Protein AF-A0A835SEL3-F1 (afdb_monomer)

Foldseek 3Di:
DDKDAACDDPRHRFIEAFFEADPDPDDDPPVVVVVCLVVVQVVLVVLLVVCVVVVGQEYEYEAVRLLSRQLSCQAPVHEYEYEQYLAQADPDPVRRSSPHHNLPPRNYAYEHEPLACSNCVSPVDDVDFDRYP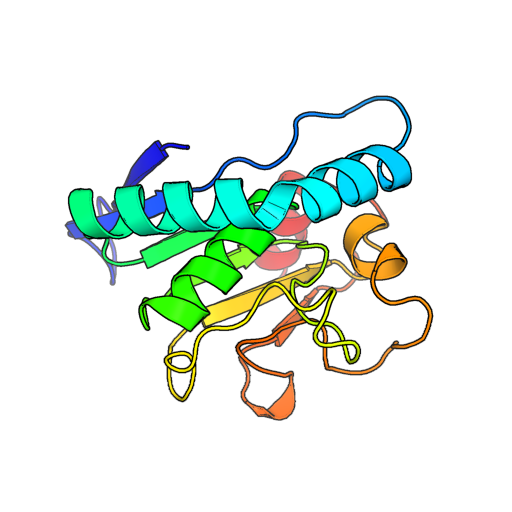NDTVVVVRYDYFYPLPNYRDVVSSVVRVVVD

Radius of gyration: 14.84 Å; Cα contacts (8 Å, |Δi|>4): 339; chains: 1; bounding box: 41×31×35 Å

Solvent-accessible surface area (backbone atoms only — not comparable to full-atom values): 8848 Å² total; per-residue (Å²): 105,51,79,45,68,37,85,62,72,100,57,45,74,40,30,36,37,34,36,59,43,79,94,70,96,70,84,53,70,65,60,53,50,52,54,47,60,76,51,32,70,66,52,49,51,52,52,41,52,50,44,70,71,68,60,50,62,26,34,20,19,39,31,60,4,7,30,48,29,51,30,40,19,17,60,68,39,48,26,35,40,27,32,42,27,43,38,39,54,47,96,49,73,95,68,27,66,49,75,42,88,36,24,80,93,41,65,42,38,37,40,36,44,46,62,16,57,51,41,43,64,66,37,86,84,50,104,52,66,71,64,48,73,68,36,25,46,91,76,66,22,36,44,81,32,67,91,29,84,47,51,82,50,71,70,41,49,53,56,39,64,68,75,111

Mean predicted aligned error: 7.03 Å

Nearest PDB structures (foldseek):
  5syn-assembly3_C  TM=4.372E-01  e=8.720E-03  Homo sapiens
  3iaa-assembly1_A  TM=6.188E-01  e=3.931E-01  Micromonospora echinospora
  5du2-assembly2_B  TM=5.793E-01  e=6.177E-01  Actinomadura verrucosospora
  5du2-assembly1_A  TM=5.283E-01  e=9.705E-01  Actinomadura verrucosospora
  3r12-assembly1_B  TM=4.112E-01  e=1.851E+00  Thermotoga maritima

Structure (mmCIF, N/CA/C/O backbone):
data_AF-A0A835SEL3-F1
#
_entry.id   AF-A0A835SEL3-F1
#
loop_
_atom_site.group_PDB
_atom_site.id
_atom_site.type_symbol
_atom_site.label_atom_id
_atom_site.label_alt_id
_atom_site.label_comp_id
_atom_site.label_asym_id
_atom_site.label_entity_id
_atom_site.label_seq_id
_atom_site.pdbx_PDB_ins_code
_atom_site.Cartn_x
_atom_site.Cartn_y
_atom_site.Cartn_z
_atom_site.occupancy
_atom_site.B_iso_or_equiv
_atom_site.auth_seq_id
_atom_site.auth_comp_id
_atom_site.auth_asym_id
_atom_site.auth_atom_id
_atom_site.pdbx_PDB_model_num
ATOM 1 N N . MET A 1 1 ? -4.307 11.758 -0.630 1.00 83.75 1 MET A N 1
ATOM 2 C CA . MET A 1 1 ? -4.510 10.780 0.476 1.00 83.75 1 MET A CA 1
ATOM 3 C C . MET A 1 1 ? -5.817 11.066 1.199 1.00 83.75 1 MET A C 1
ATOM 5 O O . MET A 1 1 ? -6.254 12.212 1.186 1.00 83.75 1 MET A O 1
ATOM 9 N N . ALA A 1 2 ? -6.424 10.061 1.827 1.00 92.31 2 ALA A N 1
ATOM 10 C CA . ALA A 1 2 ? -7.670 10.219 2.578 1.00 92.31 2 ALA A CA 1
ATOM 11 C C . ALA A 1 2 ? -7.766 9.210 3.730 1.00 92.31 2 ALA A C 1
ATOM 13 O O . ALA A 1 2 ? -7.181 8.131 3.661 1.00 92.31 2 ALA A O 1
ATOM 14 N N . VAL A 1 3 ? -8.527 9.554 4.772 1.00 95.31 3 VAL A N 1
ATOM 15 C CA . VAL A 1 3 ? -8.836 8.651 5.889 1.00 95.31 3 VAL A CA 1
ATOM 16 C C . VAL A 1 3 ? -10.304 8.263 5.813 1.00 95.31 3 VAL A C 1
ATOM 18 O O . VAL A 1 3 ? -11.185 9.120 5.825 1.00 95.31 3 VAL A O 1
ATOM 21 N N . TYR A 1 4 ? -10.565 6.964 5.759 1.00 95.50 4 TYR A N 1
ATOM 22 C CA . TYR A 1 4 ? -11.905 6.397 5.703 1.00 95.50 4 TYR A CA 1
ATOM 23 C C . TYR A 1 4 ? -12.242 5.691 7.011 1.00 95.50 4 TYR A C 1
ATOM 25 O O . TYR A 1 4 ? -11.361 5.170 7.691 1.00 95.50 4 TYR A O 1
ATOM 33 N N . LYS A 1 5 ? -13.532 5.641 7.354 1.00 97.06 5 LYS A N 1
ATOM 34 C CA . LYS A 1 5 ? -14.045 4.871 8.492 1.00 97.06 5 LYS A CA 1
ATOM 35 C C . LYS A 1 5 ? -14.972 3.774 7.993 1.00 97.06 5 LYS A C 1
ATOM 37 O O . LYS A 1 5 ? -15.933 4.053 7.273 1.00 97.06 5 LYS A O 1
ATOM 42 N N . VAL A 1 6 ? -14.713 2.542 8.412 1.00 94.44 6 VAL A N 1
ATOM 43 C CA . VAL A 1 6 ? -15.567 1.397 8.095 1.00 94.44 6 VAL A CA 1
ATOM 44 C C . VAL A 1 6 ? -16.866 1.518 8.890 1.00 94.44 6 VAL A C 1
ATOM 46 O O . VAL A 1 6 ? -16.857 1.545 10.122 1.00 94.44 6 VAL A O 1
ATOM 49 N N . LYS A 1 7 ? -17.997 1.620 8.187 1.00 95.94 7 LYS A N 1
ATOM 50 C CA . LYS A 1 7 ? -19.306 1.868 8.813 1.00 95.94 7 LYS A CA 1
ATOM 51 C C . LYS A 1 7 ? -19.983 0.608 9.360 1.00 95.94 7 LYS A C 1
ATOM 53 O O . LYS A 1 7 ? -20.758 0.721 10.301 1.00 95.94 7 LYS A O 1
ATOM 58 N N . ALA A 1 8 ? -19.721 -0.561 8.778 1.00 92.62 8 ALA A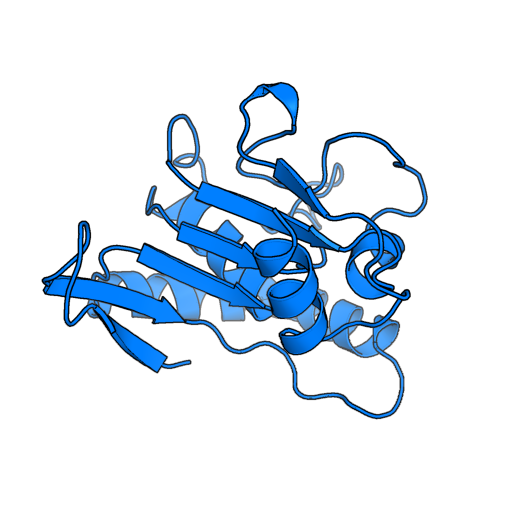 N 1
ATOM 59 C CA . ALA A 1 8 ? -20.428 -1.801 9.099 1.00 92.62 8 ALA A CA 1
ATOM 60 C C . ALA A 1 8 ? -19.583 -3.049 8.782 1.00 92.62 8 ALA A C 1
ATOM 62 O O . ALA A 1 8 ? -18.547 -2.955 8.123 1.00 92.62 8 ALA A O 1
ATOM 63 N N . GLY A 1 9 ? -20.050 -4.217 9.234 1.00 93.62 9 GLY A N 1
ATOM 64 C CA . GLY A 1 9 ? -19.400 -5.514 9.019 1.00 93.62 9 GLY A CA 1
ATOM 65 C C . GLY A 1 9 ? -18.323 -5.842 10.057 1.00 93.62 9 GLY A C 1
ATOM 66 O O . GLY A 1 9 ? -18.198 -5.172 11.080 1.00 93.62 9 GLY A O 1
ATOM 67 N N . ARG A 1 10 ? -17.525 -6.882 9.784 1.00 93.19 10 ARG A N 1
ATOM 68 C CA . ARG A 1 10 ? -16.525 -7.430 10.725 1.00 93.19 10 ARG A CA 1
ATOM 69 C C . ARG A 1 10 ? -15.446 -6.429 11.173 1.00 93.19 10 ARG A C 1
ATOM 71 O O . ARG A 1 10 ? -14.835 -6.628 12.213 1.00 93.19 10 ARG A O 1
ATOM 78 N N . HIS A 1 11 ? -15.217 -5.370 10.393 1.00 91.25 11 HIS A N 1
ATOM 79 C CA . HIS A 1 11 ? -14.236 -4.314 10.675 1.00 91.25 11 HIS A CA 1
ATOM 80 C C . HIS A 1 11 ? -14.892 -2.972 11.050 1.00 91.25 11 HIS A C 1
ATOM 82 O O . HIS A 1 11 ? -14.247 -1.931 10.945 1.00 91.25 11 HIS A O 1
ATOM 88 N N . ALA A 1 12 ? -16.174 -2.951 11.438 1.00 95.56 12 ALA A N 1
ATOM 89 C CA . ALA A 1 12 ? -16.865 -1.712 11.797 1.00 95.56 12 ALA A CA 1
ATOM 90 C C . ALA A 1 12 ? -16.091 -0.908 12.859 1.00 95.56 12 ALA A C 1
ATOM 92 O O . ALA A 1 12 ? -15.620 -1.452 13.854 1.00 95.56 12 ALA A O 1
ATOM 93 N N . GLY A 1 13 ? -15.960 0.401 12.636 1.00 95.19 13 GLY A N 1
ATOM 94 C CA . GLY A 1 13 ? -15.202 1.302 13.507 1.00 95.19 13 GLY A CA 1
ATOM 95 C C . GLY A 1 13 ? -13.720 1.442 13.154 1.00 95.19 13 GLY A C 1
ATOM 96 O O . GLY A 1 13 ? -13.131 2.449 13.544 1.00 95.19 13 GLY A O 1
ATOM 97 N N . ALA A 1 14 ? -13.146 0.518 12.373 1.00 96.50 14 ALA A N 1
ATOM 98 C CA . ALA A 1 14 ? -11.772 0.627 11.893 1.00 96.50 14 ALA A CA 1
ATOM 99 C C . ALA A 1 14 ? -11.584 1.843 10.974 1.00 96.50 14 ALA A C 1
ATOM 101 O O . ALA A 1 14 ? -12.501 2.254 10.250 1.00 96.50 14 ALA A O 1
ATOM 102 N N . THR A 1 15 ? -10.376 2.399 10.984 1.00 97.81 15 THR A N 1
ATOM 103 C CA . THR A 1 15 ? -9.967 3.503 10.112 1.00 97.81 15 THR A CA 1
ATOM 104 C C . THR A 1 15 ? -8.940 3.035 9.089 1.00 97.81 15 THR A C 1
ATOM 106 O O . THR A 1 15 ? -8.072 2.218 9.392 1.00 97.81 15 THR A O 1
ATOM 109 N N . ILE A 1 16 ? -9.043 3.548 7.865 1.00 97.44 16 ILE A N 1
ATOM 110 C CA . ILE A 1 16 ? -8.175 3.185 6.744 1.00 97.44 16 ILE A CA 1
ATOM 111 C C . ILE A 1 16 ? -7.530 4.456 6.210 1.00 97.44 16 ILE A C 1
ATOM 113 O O . ILE A 1 16 ? -8.238 5.362 5.771 1.00 97.44 16 ILE A O 1
ATOM 117 N N . LEU A 1 17 ? -6.203 4.522 6.224 1.00 97.50 17 LEU A N 1
ATOM 118 C CA . LEU A 1 17 ? -5.445 5.575 5.556 1.00 97.50 17 LEU A CA 1
ATOM 119 C C . LEU A 1 17 ? -5.107 5.126 4.133 1.00 97.50 17 LEU A C 1
ATOM 121 O O . LEU A 1 17 ? -4.326 4.198 3.940 1.00 97.50 17 LEU A O 1
ATOM 125 N N . ALA A 1 18 ? -5.698 5.787 3.142 1.00 96.19 18 ALA A N 1
ATOM 126 C CA . ALA A 1 18 ? -5.463 5.506 1.734 1.00 96.19 18 ALA A CA 1
ATOM 127 C C . ALA A 1 18 ? -4.481 6.512 1.125 1.00 96.19 18 ALA A C 1
ATOM 129 O O . ALA A 1 18 ? -4.733 7.727 1.103 1.00 96.19 18 ALA A O 1
ATOM 130 N N . PHE A 1 19 ? -3.386 5.996 0.582 1.00 93.31 19 PHE A N 1
ATOM 131 C CA . PHE A 1 19 ? -2.415 6.754 -0.189 1.00 93.31 19 PHE A CA 1
ATOM 132 C C . PHE A 1 19 ? -2.826 6.788 -1.660 1.00 93.31 19 PHE A C 1
ATOM 134 O O . PHE A 1 19 ? -3.218 5.782 -2.251 1.00 93.31 19 PHE A O 1
ATOM 141 N N . GLU A 1 20 ? -2.760 7.979 -2.242 1.00 86.38 20 GLU A N 1
ATOM 142 C CA . GLU A 1 20 ? -3.111 8.189 -3.642 1.00 86.38 20 GLU A CA 1
ATOM 143 C C . GLU A 1 20 ? -1.930 7.787 -4.527 1.00 86.38 20 GLU A C 1
ATOM 145 O O . GLU A 1 20 ? -0.779 8.089 -4.204 1.00 86.38 20 GLU A O 1
ATOM 150 N N . GLY A 1 21 ? -2.219 7.088 -5.624 1.00 74.75 21 GLY A N 1
ATOM 151 C CA . GLY A 1 21 ? -1.241 6.845 -6.678 1.00 74.75 21 GLY A CA 1
ATOM 152 C C . GLY A 1 21 ? -1.015 8.092 -7.531 1.00 74.75 21 GLY A C 1
ATOM 153 O O . GLY A 1 21 ? -1.550 9.166 -7.266 1.00 74.75 21 GLY A O 1
ATOM 154 N N . THR A 1 22 ? -0.226 7.958 -8.589 1.00 70.56 22 THR A N 1
ATOM 155 C CA . THR A 1 22 ? -0.035 9.063 -9.528 1.00 70.56 22 THR A CA 1
ATOM 156 C C . THR A 1 22 ? -1.129 9.034 -10.595 1.00 70.56 22 THR A C 1
ATOM 158 O O . THR A 1 22 ? -1.307 8.028 -11.278 1.00 70.56 22 THR A O 1
ATOM 161 N N . ASN A 1 23 ? -1.877 10.130 -10.750 1.00 55.56 23 ASN A N 1
ATOM 162 C CA . ASN A 1 23 ? -2.875 10.264 -11.813 1.00 55.56 23 ASN A CA 1
ATOM 163 C C . ASN A 1 23 ? -2.152 10.444 -13.153 1.00 55.56 23 ASN A C 1
ATOM 165 O O . ASN A 1 23 ? -1.690 11.540 -13.466 1.00 55.56 23 ASN A O 1
ATOM 169 N N . SER A 1 24 ? -2.000 9.389 -13.950 1.00 51.19 24 SER A N 1
ATOM 170 C CA . SER A 1 24 ? -1.408 9.511 -15.289 1.00 51.19 24 SER A CA 1
ATOM 171 C C . SER A 1 24 ? -2.088 8.573 -16.274 1.00 51.19 24 SER A C 1
ATOM 173 O O . SER A 1 24 ? -1.677 7.437 -16.470 1.00 51.19 24 SER A O 1
ATOM 175 N N . TYR A 1 25 ? -3.145 9.086 -16.905 1.00 45.03 25 TYR A N 1
ATOM 176 C CA . TYR A 1 25 ? -3.852 8.421 -18.002 1.00 45.03 25 TYR A CA 1
ATOM 177 C C . TYR A 1 25 ? -3.164 8.584 -19.366 1.00 45.03 25 TYR A C 1
ATOM 179 O O . TYR A 1 25 ? -3.625 8.018 -20.351 1.00 45.03 25 TYR A O 1
ATOM 187 N N . THR A 1 26 ? -2.058 9.325 -19.461 1.00 44.38 26 THR A N 1
ATOM 188 C CA . THR A 1 26 ? -1.409 9.611 -20.746 1.00 44.38 26 THR A CA 1
ATOM 189 C C . THR A 1 26 ? 0.091 9.858 -20.567 1.00 44.38 26 THR A C 1
ATOM 191 O O . THR A 1 26 ? 0.476 10.843 -19.946 1.00 44.38 26 THR A O 1
ATOM 194 N N . HIS A 1 27 ? 0.892 8.979 -21.183 1.00 42.16 27 HIS A N 1
ATOM 195 C CA . HIS A 1 27 ? 2.356 8.988 -21.358 1.00 42.16 27 HIS A CA 1
ATOM 196 C C . HIS A 1 27 ? 3.242 8.631 -20.146 1.00 42.16 27 HIS A C 1
ATOM 198 O O . HIS A 1 27 ? 3.195 9.258 -19.096 1.00 42.16 27 HIS A O 1
ATOM 204 N N . GLY A 1 28 ? 4.118 7.637 -20.358 1.00 55.41 28 GLY A N 1
ATOM 205 C CA . GLY A 1 28 ? 5.356 7.453 -19.595 1.00 55.41 28 GLY A CA 1
ATOM 206 C C . GLY A 1 28 ? 5.218 6.894 -18.179 1.00 55.41 28 GLY A C 1
ATOM 207 O O . GLY A 1 28 ? 5.883 7.396 -17.283 1.00 55.41 28 GLY A O 1
ATOM 208 N N . ILE A 1 29 ? 4.413 5.843 -17.963 1.00 61.56 29 ILE A N 1
ATOM 209 C CA . ILE A 1 29 ? 4.349 5.122 -16.671 1.00 61.56 29 ILE A CA 1
ATOM 210 C C . ILE A 1 29 ? 5.761 4.794 -16.137 1.00 61.56 29 ILE A C 1
ATOM 212 O O . ILE A 1 29 ? 6.018 4.966 -14.950 1.00 61.56 29 ILE A O 1
ATOM 216 N N . GLN A 1 30 ? 6.682 4.407 -17.028 1.00 62.00 30 GLN A N 1
ATOM 217 C CA . GLN A 1 30 ? 8.103 4.177 -16.733 1.00 62.00 30 GLN A CA 1
ATOM 218 C C . GLN A 1 30 ? 8.804 5.411 -16.156 1.00 62.00 30 GLN A C 1
ATOM 220 O O . GLN A 1 30 ? 9.370 5.338 -15.067 1.00 62.00 30 GLN A O 1
ATOM 225 N N . ASP A 1 31 ? 8.736 6.546 -16.854 1.00 59.28 31 ASP A N 1
ATOM 226 C CA . ASP A 1 31 ? 9.387 7.790 -16.432 1.00 59.28 31 ASP A CA 1
ATOM 227 C C . ASP A 1 31 ? 8.797 8.314 -15.126 1.00 59.28 31 ASP A C 1
ATOM 229 O O . ASP A 1 31 ? 9.519 8.758 -14.235 1.00 59.28 31 ASP A O 1
ATOM 233 N N . LEU A 1 32 ? 7.479 8.214 -14.975 1.00 61.44 32 LEU A N 1
ATOM 234 C CA . LEU A 1 32 ? 6.776 8.660 -13.783 1.00 61.44 32 LEU A CA 1
ATOM 235 C C . LEU A 1 32 ? 7.167 7.845 -12.555 1.00 61.44 32 LEU A C 1
ATOM 237 O O . LEU A 1 32 ? 7.434 8.407 -11.494 1.00 61.44 32 LEU A O 1
ATOM 241 N N . ILE A 1 33 ? 7.222 6.526 -12.711 1.00 65.00 33 ILE A N 1
ATOM 242 C CA . ILE A 1 33 ? 7.633 5.608 -11.659 1.00 65.00 33 ILE A CA 1
ATOM 243 C C . ILE A 1 33 ? 9.118 5.802 -11.343 1.00 65.00 33 ILE A C 1
ATOM 245 O O . ILE A 1 33 ? 9.467 5.907 -10.172 1.00 65.00 33 ILE A O 1
ATOM 249 N N . GLY A 1 34 ? 9.980 5.963 -12.350 1.00 65.19 34 GLY A N 1
ATOM 250 C CA . GLY A 1 34 ? 11.396 6.279 -12.152 1.00 65.19 34 GLY A CA 1
ATOM 251 C C . GLY A 1 34 ? 11.613 7.582 -11.374 1.00 65.19 34 GLY A C 1
ATOM 252 O O . GLY A 1 34 ? 12.365 7.609 -10.398 1.00 65.19 34 GLY A O 1
ATOM 253 N N . VAL A 1 35 ? 10.900 8.653 -11.736 1.00 61.94 35 VAL A N 1
ATOM 254 C CA . VAL A 1 35 ? 10.938 9.941 -11.021 1.00 61.94 35 VAL A CA 1
ATOM 255 C C . VAL A 1 35 ? 10.365 9.813 -9.607 1.00 61.94 35 VAL A C 1
ATOM 257 O O . VAL A 1 35 ? 10.922 10.379 -8.661 1.00 61.94 35 VAL A O 1
ATOM 260 N N . ALA A 1 36 ? 9.273 9.066 -9.436 1.00 66.06 36 ALA A N 1
ATOM 261 C CA . ALA A 1 36 ? 8.669 8.833 -8.131 1.00 66.06 36 ALA A CA 1
ATOM 262 C C . ALA A 1 36 ? 9.610 8.050 -7.205 1.00 66.06 36 ALA A C 1
ATOM 264 O O . ALA A 1 36 ? 9.793 8.454 -6.057 1.00 66.06 36 ALA A O 1
ATOM 265 N N . PHE A 1 37 ? 10.266 7.000 -7.709 1.00 70.00 37 PHE A N 1
ATOM 266 C CA . PHE A 1 37 ? 11.257 6.224 -6.964 1.00 70.00 37 PHE A CA 1
ATOM 267 C C . PHE A 1 37 ? 12.491 7.061 -6.602 1.00 70.00 37 PHE A C 1
ATOM 269 O O . PHE A 1 37 ? 12.945 7.018 -5.460 1.00 70.00 37 PHE A O 1
ATOM 276 N N . ALA A 1 38 ? 12.975 7.918 -7.509 1.00 68.00 38 ALA A N 1
ATOM 277 C CA . ALA A 1 38 ? 14.080 8.836 -7.218 1.00 68.00 38 ALA A CA 1
ATOM 278 C C . ALA A 1 38 ? 13.761 9.831 -6.083 1.00 68.00 38 ALA A C 1
ATOM 280 O O . ALA A 1 38 ? 14.659 10.287 -5.374 1.00 68.00 38 ALA A O 1
ATOM 281 N N . ARG A 1 39 ? 12.481 10.171 -5.882 1.00 70.00 39 ARG A N 1
ATOM 282 C CA . ARG A 1 39 ? 12.012 11.082 -4.820 1.00 70.00 39 ARG A CA 1
ATOM 283 C C . ARG A 1 39 ? 11.313 10.354 -3.671 1.00 70.00 39 ARG A C 1
ATOM 285 O O . ARG A 1 39 ? 10.685 11.002 -2.831 1.00 70.00 39 ARG A O 1
ATOM 292 N N . PHE A 1 40 ? 11.424 9.029 -3.606 1.00 76.06 40 PHE A N 1
ATOM 293 C CA . PHE A 1 40 ? 10.588 8.231 -2.717 1.00 76.06 40 PHE A CA 1
ATOM 294 C C . PHE A 1 40 ? 10.959 8.384 -1.244 1.00 76.06 40 PHE A C 1
ATOM 296 O O . PHE A 1 40 ? 10.073 8.402 -0.399 1.00 76.06 40 PHE A O 1
ATOM 303 N N . GLY A 1 41 ? 12.243 8.568 -0.917 1.00 77.62 41 GLY A N 1
ATOM 304 C CA . GLY A 1 41 ? 12.696 8.728 0.471 1.00 77.62 41 GLY A CA 1
ATOM 305 C C . GLY A 1 41 ? 11.929 9.821 1.239 1.00 77.62 41 GLY A C 1
ATOM 306 O O . GLY A 1 41 ? 11.332 9.527 2.278 1.00 77.62 41 GLY A O 1
ATOM 307 N N . PRO A 1 42 ? 11.877 11.071 0.737 1.00 83.00 42 PRO A N 1
ATOM 308 C CA . PRO A 1 42 ? 11.044 12.126 1.316 1.00 83.00 42 PRO A CA 1
ATOM 309 C C . PRO A 1 42 ? 9.544 11.793 1.372 1.00 83.00 42 PRO A C 1
ATOM 311 O O . PRO A 1 42 ? 8.907 12.072 2.385 1.00 83.00 42 PRO A O 1
ATOM 314 N N . ILE A 1 43 ? 8.983 11.173 0.327 1.00 84.62 43 ILE A N 1
ATOM 315 C CA . ILE A 1 43 ? 7.558 10.791 0.275 1.00 84.62 43 ILE A CA 1
ATOM 316 C C . ILE A 1 43 ? 7.232 9.768 1.370 1.00 84.62 43 ILE A C 1
ATOM 318 O O . ILE A 1 43 ? 6.263 9.940 2.107 1.00 84.62 43 ILE A O 1
ATOM 322 N N . ALA A 1 44 ? 8.069 8.742 1.522 1.00 83.25 44 ALA A N 1
ATOM 323 C CA . ALA A 1 44 ? 7.924 7.712 2.541 1.00 83.25 44 ALA A CA 1
ATOM 324 C C . ALA A 1 44 ? 7.998 8.291 3.958 1.00 83.25 44 ALA A C 1
ATOM 326 O O . ALA A 1 44 ? 7.218 7.896 4.821 1.00 83.25 44 ALA A O 1
ATOM 327 N N . ARG A 1 45 ? 8.902 9.251 4.207 1.00 87.25 45 ARG A N 1
ATOM 328 C CA . ARG A 1 45 ? 8.989 9.938 5.509 1.00 87.25 45 ARG A CA 1
ATOM 329 C C . ARG A 1 45 ? 7.695 10.678 5.834 1.00 87.25 45 ARG A C 1
ATOM 331 O O . ARG A 1 45 ? 7.112 10.432 6.883 1.00 87.25 45 ARG A O 1
ATOM 338 N N . VAL A 1 46 ? 7.199 11.492 4.900 1.00 90.81 46 VAL A N 1
ATOM 339 C CA . VAL A 1 46 ? 5.932 12.221 5.071 1.00 90.81 46 VAL A CA 1
ATOM 340 C C . VAL A 1 46 ? 4.761 11.256 5.289 1.00 90.81 46 VAL A C 1
ATOM 342 O O . VAL A 1 46 ? 3.918 11.495 6.151 1.00 90.81 46 VAL A O 1
ATOM 345 N N . ALA A 1 47 ? 4.713 10.140 4.558 1.00 92.44 47 ALA A N 1
ATOM 346 C CA . ALA A 1 47 ? 3.685 9.118 4.740 1.00 92.44 47 ALA A CA 1
ATOM 347 C C . ALA A 1 47 ? 3.730 8.479 6.141 1.00 92.44 47 ALA A C 1
ATOM 349 O O . ALA A 1 47 ? 2.681 8.295 6.762 1.00 92.44 47 ALA A O 1
ATOM 350 N N . CYS A 1 48 ? 4.925 8.190 6.666 1.00 92.50 48 CYS A N 1
ATOM 351 C CA . CYS A 1 48 ? 5.101 7.704 8.035 1.00 92.50 48 CYS A CA 1
ATOM 352 C C . CYS A 1 48 ? 4.688 8.748 9.084 1.00 92.50 48 CYS A C 1
ATOM 354 O O . CYS A 1 48 ? 4.034 8.390 10.063 1.00 92.50 48 CYS A O 1
ATOM 356 N N . ASP A 1 49 ? 5.013 10.026 8.883 1.00 94.69 49 ASP A N 1
ATOM 357 C CA . ASP A 1 49 ? 4.615 11.106 9.796 1.00 94.69 49 ASP A CA 1
ATOM 358 C C . ASP A 1 49 ? 3.090 11.252 9.855 1.00 94.69 49 ASP A C 1
ATOM 360 O O . ASP A 1 49 ? 2.499 11.336 10.936 1.00 94.69 49 ASP A O 1
ATOM 364 N N . ILE A 1 50 ? 2.431 11.189 8.695 1.00 95.19 50 ILE A N 1
ATOM 365 C CA . ILE A 1 50 ? 0.970 11.173 8.595 1.00 95.19 50 ILE A CA 1
ATOM 366 C C . ILE A 1 50 ? 0.396 9.952 9.317 1.00 95.19 50 ILE A C 1
ATOM 368 O O . ILE A 1 50 ? -0.535 10.100 10.108 1.00 95.19 50 ILE A O 1
ATOM 372 N N . TYR A 1 51 ? 0.943 8.757 9.081 1.00 96.06 51 TYR A N 1
ATOM 373 C CA . TYR A 1 51 ? 0.515 7.544 9.778 1.00 96.06 51 TYR A CA 1
ATOM 374 C C . TYR A 1 51 ? 0.623 7.706 11.302 1.00 96.06 51 TYR A C 1
ATOM 376 O O . TYR A 1 51 ? -0.331 7.411 12.020 1.00 96.06 51 TYR A O 1
ATOM 384 N N . ASN A 1 52 ? 1.741 8.239 11.800 1.00 95.62 52 ASN A N 1
ATOM 385 C CA . ASN A 1 52 ? 1.969 8.444 13.230 1.00 95.62 52 ASN A CA 1
ATOM 386 C C . ASN A 1 52 ? 1.008 9.470 13.849 1.00 95.62 52 ASN A C 1
ATOM 388 O O . ASN A 1 52 ? 0.644 9.333 15.021 1.00 95.62 52 ASN A O 1
ATOM 392 N N . SER A 1 53 ? 0.594 10.474 13.070 1.00 96.38 53 SER A N 1
ATOM 393 C CA . SER A 1 53 ? -0.366 11.502 13.481 1.00 96.38 53 SER A CA 1
ATOM 394 C C . SER A 1 53 ? -1.810 10.991 13.476 1.00 96.38 53 SER A C 1
ATOM 396 O O . SER A 1 53 ? -2.537 11.191 14.446 1.00 96.38 53 SER A O 1
ATOM 398 N N . VAL A 1 54 ? -2.223 10.310 12.406 1.00 96.12 54 VAL A N 1
ATOM 399 C CA . VAL A 1 54 ? -3.599 9.824 12.216 1.00 96.12 54 VAL A CA 1
ATOM 400 C C . VAL A 1 54 ? -3.873 8.558 13.029 1.00 96.12 54 VAL A C 1
ATOM 402 O O . VAL A 1 54 ? -4.995 8.357 13.488 1.00 96.12 54 VAL A O 1
ATOM 405 N N . ARG A 1 55 ? -2.860 7.696 13.183 1.00 95.69 55 ARG A N 1
ATOM 406 C CA . ARG A 1 55 ? -2.936 6.347 13.767 1.00 95.69 55 ARG A CA 1
ATOM 407 C C . ARG A 1 55 ? -4.114 5.520 13.234 1.00 95.69 55 ARG A C 1
ATOM 409 O O . ARG A 1 55 ? -5.004 5.140 14.000 1.00 95.69 55 ARG A O 1
ATOM 416 N N . PRO A 1 56 ? -4.151 5.258 11.915 1.00 96.88 56 PRO A N 1
ATOM 417 C CA . PRO A 1 56 ? -5.201 4.449 11.321 1.00 96.88 56 PRO A CA 1
ATOM 418 C C . PRO A 1 56 ? -5.101 2.983 11.773 1.00 96.88 56 PRO A C 1
ATOM 420 O O . PRO A 1 56 ? -4.034 2.517 12.165 1.00 96.88 56 PRO A O 1
ATOM 423 N N . THR A 1 57 ? -6.201 2.234 11.675 1.00 96.19 57 THR A N 1
ATOM 424 C CA . THR A 1 57 ? -6.185 0.775 11.882 1.00 96.19 57 THR A CA 1
ATOM 425 C C . THR A 1 57 ? -5.461 0.053 10.746 1.00 96.19 57 THR A C 1
ATOM 427 O O . THR A 1 57 ? -4.721 -0.894 10.997 1.00 96.19 57 THR A O 1
ATOM 430 N N . TYR A 1 58 ? -5.677 0.503 9.508 1.00 96.38 58 TYR A N 1
ATOM 431 C CA . TYR A 1 58 ? -5.104 -0.090 8.304 1.00 96.38 58 TYR A CA 1
ATOM 432 C C . TYR A 1 58 ? -4.573 0.980 7.352 1.00 96.38 58 TYR A C 1
ATOM 434 O O . TYR A 1 58 ? -5.052 2.119 7.347 1.00 96.38 58 TYR A O 1
ATOM 442 N N . VAL A 1 59 ? -3.636 0.596 6.492 1.00 96.38 59 VAL A N 1
ATOM 443 C CA . VAL A 1 59 ? -3.180 1.425 5.369 1.00 96.38 59 VAL A CA 1
ATOM 444 C C . VAL A 1 59 ? -3.496 0.764 4.032 1.00 96.38 59 VAL A C 1
ATOM 446 O O . VAL A 1 59 ? -3.611 -0.457 3.939 1.00 96.38 59 VAL A O 1
ATOM 449 N N . THR A 1 60 ? -3.655 1.563 2.981 1.00 95.69 60 THR A N 1
ATOM 450 C CA . THR A 1 60 ? -3.848 1.025 1.633 1.00 95.69 60 THR A CA 1
ATOM 451 C C . THR A 1 60 ? -3.432 1.994 0.535 1.00 95.69 60 THR A C 1
ATOM 453 O O . THR A 1 60 ? -3.229 3.182 0.785 1.00 95.69 60 THR A O 1
ATOM 456 N N . GLY A 1 61 ? -3.336 1.497 -0.695 1.00 93.56 61 GLY A N 1
ATOM 457 C CA . GLY A 1 61 ? -3.200 2.320 -1.886 1.00 93.56 61 GLY A CA 1
ATOM 458 C C . GLY A 1 61 ? -3.103 1.495 -3.167 1.00 93.56 61 GLY A C 1
ATOM 459 O O . GLY A 1 61 ? -2.858 0.290 -3.139 1.00 93.56 61 GLY A O 1
ATOM 460 N N . HIS A 1 62 ? -3.281 2.179 -4.294 1.00 90.38 62 HIS A N 1
ATOM 461 C CA . HIS A 1 62 ? -3.118 1.627 -5.638 1.00 90.38 62 HIS A CA 1
ATOM 462 C C . HIS A 1 62 ? -1.864 2.199 -6.303 1.00 90.38 6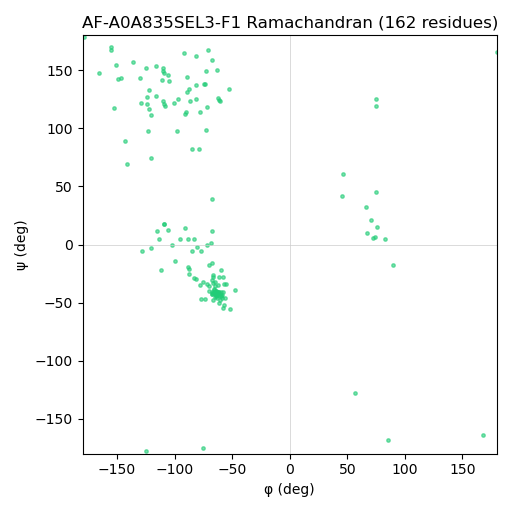2 HIS A C 1
ATOM 464 O O . HIS A 1 62 ? -1.550 3.375 -6.085 1.00 90.38 62 HIS A O 1
ATOM 470 N N . SER A 1 63 ? -1.183 1.420 -7.150 1.00 87.50 63 SER A N 1
ATOM 471 C CA . SER A 1 63 ? -0.014 1.886 -7.908 1.00 87.50 63 SER A CA 1
ATOM 472 C C . SER A 1 63 ? 1.071 2.422 -6.961 1.00 87.50 63 SER A C 1
ATOM 474 O O . SER A 1 63 ? 1.412 1.771 -5.970 1.00 87.50 63 SER A O 1
ATOM 476 N N . LEU A 1 64 ? 1.573 3.639 -7.188 1.00 85.81 64 LEU A N 1
ATOM 477 C CA . LEU A 1 64 ? 2.499 4.313 -6.274 1.00 85.81 64 LEU A CA 1
ATOM 478 C C . LEU A 1 64 ? 1.950 4.434 -4.838 1.00 85.81 64 LEU A C 1
ATOM 480 O O . LEU A 1 64 ? 2.709 4.326 -3.879 1.00 85.81 64 LEU A O 1
ATOM 484 N N . GLY A 1 65 ? 0.637 4.601 -4.668 1.00 89.56 65 GLY A N 1
ATOM 485 C CA . GLY A 1 65 ? 0.002 4.624 -3.350 1.00 89.56 65 GLY A CA 1
ATOM 486 C C . GLY A 1 65 ? 0.118 3.283 -2.623 1.00 89.56 65 GLY A C 1
ATOM 487 O O . GLY A 1 65 ? 0.313 3.257 -1.411 1.00 89.56 65 GLY A O 1
ATOM 488 N N . GLY A 1 66 ? 0.048 2.169 -3.357 1.00 90.19 66 GLY A N 1
ATOM 489 C CA . GLY A 1 66 ? 0.252 0.829 -2.802 1.00 90.19 66 GLY A CA 1
ATOM 490 C C . GLY A 1 66 ? 1.691 0.629 -2.333 1.00 90.19 66 GLY A C 1
ATOM 491 O O . GLY A 1 66 ? 1.922 0.165 -1.223 1.00 90.19 66 GLY A O 1
ATOM 492 N N . CYS A 1 67 ? 2.647 1.117 -3.123 1.00 87.69 67 CYS A N 1
ATOM 493 C CA . CYS A 1 67 ? 4.063 1.144 -2.765 1.00 87.69 67 CYS A CA 1
ATOM 494 C C . CYS A 1 67 ? 4.319 1.954 -1.473 1.00 87.69 67 CYS A C 1
ATOM 496 O O . CYS A 1 67 ? 5.016 1.496 -0.569 1.00 87.69 67 CYS A O 1
ATOM 498 N N . ILE A 1 68 ? 3.684 3.125 -1.325 1.00 90.31 68 ILE A N 1
ATOM 499 C CA . ILE A 1 68 ? 3.746 3.922 -0.086 1.00 90.31 68 ILE A CA 1
ATOM 500 C C . ILE A 1 68 ? 3.163 3.145 1.103 1.00 90.31 68 ILE A C 1
ATOM 502 O O . ILE A 1 68 ? 3.759 3.144 2.181 1.00 90.31 68 ILE A O 1
ATOM 506 N N . ALA A 1 69 ? 2.019 2.479 0.916 1.00 92.44 69 ALA A N 1
ATOM 507 C CA . ALA A 1 69 ? 1.373 1.689 1.961 1.00 92.44 69 ALA A CA 1
ATOM 508 C C . ALA A 1 69 ? 2.272 0.543 2.452 1.00 92.44 69 ALA A C 1
ATOM 510 O O . ALA A 1 69 ? 2.396 0.345 3.660 1.00 92.44 69 ALA A O 1
ATOM 511 N N . GLU A 1 70 ? 2.947 -0.156 1.538 1.00 89.38 70 GLU A N 1
ATOM 512 C CA . GLU A 1 70 ? 3.897 -1.215 1.886 1.00 89.38 70 GLU A CA 1
ATOM 513 C C . GLU A 1 70 ? 5.100 -0.678 2.673 1.00 89.38 70 GLU A C 1
ATOM 515 O O . GLU A 1 70 ? 5.487 -1.251 3.693 1.00 89.38 70 GLU A O 1
ATOM 520 N N . VAL A 1 71 ? 5.666 0.465 2.274 1.00 88.81 71 VAL A N 1
ATOM 521 C CA . VAL A 1 71 ? 6.773 1.074 3.029 1.00 88.81 71 VAL A CA 1
ATOM 522 C C . VAL A 1 71 ? 6.322 1.500 4.426 1.00 88.81 71 VAL A C 1
ATOM 524 O O . VAL A 1 71 ? 7.010 1.206 5.407 1.00 88.81 71 VAL A O 1
ATOM 527 N N . VAL A 1 72 ? 5.147 2.124 4.554 1.00 92.38 72 VAL A N 1
ATOM 528 C CA . VAL A 1 72 ? 4.581 2.489 5.862 1.00 92.38 72 VAL A CA 1
ATOM 529 C C . VAL A 1 72 ? 4.371 1.243 6.718 1.00 92.38 72 VAL A C 1
ATOM 531 O O . VAL A 1 72 ? 4.766 1.253 7.885 1.00 92.38 72 VAL A O 1
ATOM 534 N N . CYS A 1 73 ? 3.835 0.160 6.153 1.00 91.81 73 CYS A N 1
ATOM 535 C CA . CYS A 1 73 ? 3.719 -1.122 6.842 1.00 91.81 73 CYS A CA 1
ATOM 536 C C . CYS A 1 73 ? 5.084 -1.616 7.322 1.00 91.81 73 CYS A C 1
ATOM 538 O O . CYS A 1 73 ? 5.250 -1.820 8.523 1.00 91.81 73 CYS A O 1
ATOM 540 N N . SER A 1 74 ? 6.089 -1.684 6.445 1.00 87.88 74 SER A N 1
ATOM 541 C CA . SER A 1 74 ? 7.417 -2.181 6.824 1.00 87.88 74 SER A CA 1
ATOM 542 C C . SER A 1 74 ? 8.056 -1.420 7.987 1.00 87.88 74 SER A C 1
ATOM 544 O O . SER A 1 74 ? 8.725 -2.020 8.822 1.00 87.88 74 SER A O 1
ATOM 546 N N . ARG A 1 75 ? 7.817 -0.107 8.092 1.00 90.81 75 ARG A N 1
ATOM 547 C CA . ARG A 1 75 ? 8.392 0.749 9.144 1.00 90.81 75 ARG A CA 1
ATOM 548 C C . ARG A 1 75 ? 7.572 0.804 10.429 1.00 90.81 75 ARG A C 1
ATOM 550 O O . ARG A 1 75 ? 8.112 1.121 11.487 1.00 90.81 75 ARG A O 1
ATOM 557 N N . SER A 1 76 ? 6.265 0.567 10.354 1.00 91.38 76 SER A N 1
ATOM 558 C CA . SER A 1 76 ? 5.346 0.766 11.485 1.00 91.38 76 SER A CA 1
ATOM 559 C C . SER A 1 76 ? 4.749 -0.520 12.048 1.00 91.38 76 SER A C 1
ATOM 561 O O . SER A 1 76 ? 4.324 -0.515 13.202 1.00 91.38 76 SER A O 1
ATOM 563 N N . GLY A 1 77 ? 4.715 -1.593 11.258 1.00 90.69 77 GLY A N 1
ATOM 564 C CA . GLY A 1 77 ? 4.014 -2.837 11.564 1.00 90.69 77 GLY A CA 1
ATOM 565 C C . GLY A 1 77 ? 2.495 -2.772 11.388 1.00 90.69 77 GLY A C 1
ATOM 566 O O . GLY A 1 77 ? 1.778 -3.627 11.906 1.00 90.69 77 GLY A O 1
ATOM 567 N N . CYS A 1 78 ? 1.969 -1.746 10.710 1.00 92.19 78 CYS A N 1
ATOM 568 C CA . CYS A 1 78 ? 0.531 -1.641 10.465 1.00 92.19 78 CYS A CA 1
ATOM 569 C C . CYS A 1 78 ? 0.057 -2.623 9.388 1.00 92.19 78 CYS A C 1
ATOM 571 O O . CYS A 1 78 ? 0.691 -2.771 8.348 1.00 92.19 78 CYS A O 1
ATOM 573 N N . GLY A 1 79 ? -1.092 -3.260 9.622 1.00 93.56 79 GLY A N 1
ATOM 574 C CA . GLY A 1 79 ? -1.740 -4.090 8.608 1.00 93.56 79 GLY A CA 1
ATOM 575 C C . GLY A 1 79 ? -2.345 -3.258 7.477 1.00 93.56 79 GLY A C 1
ATOM 576 O O . GLY A 1 79 ? -2.522 -2.041 7.593 1.00 93.56 79 GLY A O 1
ATOM 577 N N . GLY A 1 80 ? -2.722 -3.912 6.384 1.00 94.19 80 GLY A N 1
ATOM 578 C CA . GLY A 1 80 ? -3.245 -3.194 5.229 1.00 94.19 80 GLY A CA 1
ATOM 579 C C . GLY A 1 80 ? -3.357 -4.025 3.967 1.00 94.19 80 GLY A C 1
ATOM 580 O O . GLY A 1 80 ? -3.322 -5.252 4.014 1.00 94.19 80 GLY A O 1
ATOM 581 N N . ALA A 1 81 ? -3.502 -3.328 2.843 1.00 93.19 81 ALA A N 1
ATOM 582 C CA . ALA A 1 81 ? -3.408 -3.954 1.534 1.00 93.19 81 ALA A CA 1
ATOM 583 C C . ALA A 1 81 ? -2.865 -2.999 0.463 1.00 93.19 81 ALA A C 1
ATOM 585 O O . ALA A 1 81 ? -3.234 -1.820 0.452 1.00 93.19 81 ALA A O 1
ATOM 586 N N . SER A 1 82 ? -2.049 -3.492 -0.466 1.00 91.75 82 SER A N 1
ATOM 587 C CA . SER A 1 82 ? -1.634 -2.773 -1.677 1.00 91.75 82 SER A CA 1
ATOM 588 C C . SER A 1 82 ? -2.255 -3.393 -2.931 1.00 91.75 82 SER A C 1
ATOM 590 O O . SER A 1 82 ? -2.530 -4.591 -2.988 1.00 91.75 82 SER A O 1
ATOM 592 N N . PHE A 1 83 ? -2.504 -2.558 -3.943 1.00 90.06 83 PHE A N 1
ATOM 593 C CA . PHE A 1 83 ? -3.155 -2.961 -5.191 1.00 90.06 83 PHE A CA 1
ATOM 594 C C . PHE A 1 83 ? -2.334 -2.508 -6.402 1.00 90.06 83 PHE A C 1
ATOM 596 O O . PHE A 1 83 ? -2.090 -1.310 -6.562 1.00 90.06 83 PHE A O 1
ATOM 603 N N . ASN A 1 84 ? -1.927 -3.448 -7.259 1.00 86.81 84 ASN A N 1
ATOM 604 C CA . ASN A 1 84 ? -1.122 -3.210 -8.467 1.00 86.81 84 ASN A CA 1
ATOM 605 C C . ASN A 1 84 ? 0.065 -2.264 -8.223 1.00 86.81 84 ASN A C 1
ATOM 607 O O . ASN A 1 84 ? 0.327 -1.340 -8.995 1.00 86.81 84 ASN A O 1
ATOM 611 N N . ALA A 1 85 ? 0.755 -2.439 -7.097 1.00 84.81 85 ALA A N 1
ATOM 612 C CA . ALA A 1 85 ? 1.929 -1.643 -6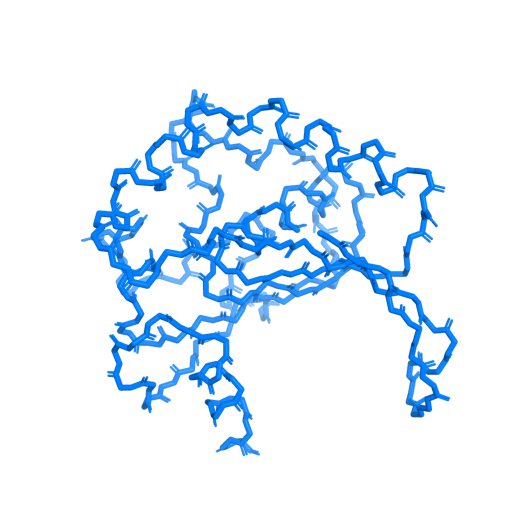.785 1.00 84.81 85 ALA A CA 1
ATOM 613 C C . ALA A 1 85 ? 3.121 -2.074 -7.667 1.00 84.81 85 ALA A C 1
ATOM 615 O O . ALA A 1 85 ? 3.234 -3.255 -8.006 1.00 84.81 85 ALA A O 1
ATOM 616 N N . PRO A 1 86 ? 4.044 -1.154 -8.006 1.00 77.25 86 PRO A N 1
ATOM 617 C CA . PRO A 1 86 ? 5.296 -1.493 -8.688 1.00 77.25 86 PRO A CA 1
ATOM 618 C C . PRO A 1 86 ? 6.291 -2.302 -7.833 1.00 77.25 86 PRO A C 1
ATOM 620 O O . PRO A 1 86 ? 7.369 -2.606 -8.316 1.00 77.25 86 PRO A O 1
ATOM 623 N N . GLY A 1 87 ? 5.967 -2.661 -6.586 1.00 71.00 87 GLY A N 1
ATOM 624 C CA . GLY A 1 87 ? 6.886 -3.352 -5.676 1.00 71.00 87 GLY A CA 1
ATOM 625 C C . GLY A 1 87 ? 7.971 -2.412 -5.117 1.00 71.00 87 GLY A C 1
ATOM 626 O O . GLY A 1 87 ? 8.743 -1.828 -5.875 1.00 71.00 87 GLY A O 1
ATOM 627 N N . PRO A 1 88 ? 8.057 -2.207 -3.792 1.00 69.81 88 PRO A N 1
ATOM 628 C CA . PRO A 1 88 ? 9.050 -1.314 -3.183 1.00 69.81 88 PRO A CA 1
ATOM 629 C C . PRO A 1 88 ? 10.418 -1.987 -2.931 1.00 69.81 88 PRO A C 1
ATOM 631 O O . PRO A 1 88 ? 11.363 -1.334 -2.478 1.00 69.81 88 PRO A O 1
ATOM 634 N N . TRP A 1 89 ? 10.522 -3.296 -3.171 1.00 71.88 89 TRP A N 1
ATOM 635 C CA . TRP A 1 89 ? 11.707 -4.096 -2.875 1.00 71.88 89 TRP A CA 1
ATOM 636 C C . TRP A 1 89 ? 12.694 -4.130 -4.047 1.00 71.88 89 TRP A C 1
ATOM 638 O O . TRP A 1 89 ? 12.306 -4.167 -5.211 1.00 71.88 89 TRP A O 1
ATOM 648 N N . SER A 1 90 ? 13.988 -4.144 -3.731 1.00 65.69 90 SER A N 1
ATOM 649 C CA . SER A 1 90 ? 15.069 -4.288 -4.705 1.00 65.69 90 SER A CA 1
ATOM 650 C C . SER A 1 90 ? 16.230 -5.069 -4.084 1.00 65.69 90 SER A C 1
ATOM 652 O O . SER A 1 90 ? 16.560 -4.827 -2.921 1.00 65.69 90 SER A O 1
ATOM 654 N N . PRO A 1 91 ? 16.924 -5.936 -4.849 1.00 61.97 91 PRO A N 1
ATOM 655 C CA . PRO A 1 91 ? 18.150 -6.582 -4.384 1.00 61.97 91 PRO A CA 1
ATOM 656 C C . PRO A 1 91 ? 19.312 -5.590 -4.215 1.00 61.97 91 PRO A C 1
ATOM 658 O O . PRO A 1 91 ? 20.305 -5.915 -3.570 1.00 61.97 91 PRO A O 1
ATOM 661 N N . ASN A 1 92 ? 19.215 -4.385 -4.790 1.00 64.62 92 ASN A N 1
ATOM 662 C CA . ASN A 1 92 ? 20.161 -3.300 -4.554 1.00 64.62 92 ASN A CA 1
ATOM 663 C C . ASN A 1 92 ? 19.678 -2.446 -3.364 1.00 64.62 92 ASN A C 1
ATOM 665 O O . ASN A 1 92 ? 18.679 -1.735 -3.507 1.00 64.62 92 ASN A O 1
ATOM 669 N N . PRO A 1 93 ? 20.401 -2.426 -2.227 1.00 65.25 93 PRO A N 1
ATOM 670 C CA . PRO A 1 93 ? 20.017 -1.634 -1.058 1.00 65.25 93 PRO A CA 1
ATOM 671 C C . PRO A 1 93 ? 19.873 -0.135 -1.342 1.00 65.25 93 PRO A C 1
ATOM 673 O O . PRO A 1 93 ? 19.079 0.53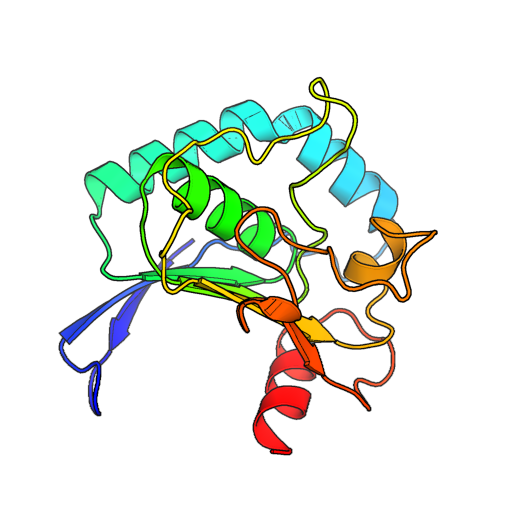4 -0.695 1.00 65.25 93 PRO A O 1
ATOM 676 N N . ALA A 1 94 ? 20.603 0.403 -2.326 1.00 63.16 94 ALA A N 1
ATOM 677 C CA . ALA A 1 94 ? 20.511 1.815 -2.696 1.00 63.16 94 ALA A CA 1
ATOM 678 C C . ALA A 1 94 ? 19.181 2.180 -3.381 1.00 63.16 94 ALA A C 1
ATOM 680 O O . ALA A 1 94 ? 18.846 3.360 -3.473 1.00 63.16 94 ALA A O 1
ATOM 681 N N . THR A 1 95 ? 18.437 1.188 -3.877 1.00 64.88 95 THR A N 1
ATOM 682 C CA . THR A 1 95 ? 17.139 1.379 -4.538 1.00 64.88 95 THR A CA 1
ATOM 683 C C . THR A 1 95 ? 15.996 0.639 -3.843 1.00 64.88 95 THR A C 1
ATOM 685 O O . THR A 1 95 ? 14.848 0.790 -4.256 1.00 64.88 95 THR A O 1
ATOM 688 N N . CYS A 1 96 ? 16.279 -0.122 -2.780 1.00 69.00 96 CYS A N 1
ATOM 689 C CA . CYS A 1 96 ? 15.262 -0.721 -1.925 1.00 69.00 96 CYS A CA 1
ATOM 690 C C . CYS A 1 96 ? 14.706 0.349 -0.982 1.00 69.00 96 CYS A C 1
ATOM 692 O O . CYS A 1 96 ? 15.418 0.890 -0.138 1.00 69.00 96 CYS A O 1
ATOM 694 N N . ILE A 1 97 ? 13.431 0.680 -1.148 1.00 72.44 97 ILE A N 1
ATOM 695 C CA . ILE A 1 97 ? 12.753 1.718 -0.353 1.00 72.44 97 ILE A CA 1
ATOM 696 C C . ILE A 1 97 ? 11.918 1.125 0.786 1.00 72.44 97 ILE A C 1
ATOM 698 O O . ILE A 1 97 ? 11.492 1.843 1.693 1.00 72.44 97 ILE A O 1
ATOM 702 N N . ALA A 1 98 ? 11.685 -0.183 0.728 1.00 72.81 98 ALA A N 1
ATOM 703 C CA . ALA A 1 98 ? 11.087 -0.974 1.780 1.00 72.81 98 ALA A CA 1
ATOM 704 C C . ALA A 1 98 ? 12.201 -1.392 2.751 1.00 72.81 98 ALA A C 1
ATOM 706 O O . ALA A 1 98 ? 12.803 -2.448 2.635 1.00 72.81 98 ALA A O 1
ATOM 707 N N . ASP A 1 99 ? 12.543 -0.483 3.651 1.00 76.25 99 ASP A N 1
ATOM 708 C CA . ASP A 1 99 ? 13.737 -0.533 4.505 1.00 76.25 99 ASP A CA 1
ATOM 709 C C . ASP A 1 99 ? 13.401 -0.698 5.997 1.00 76.25 99 ASP A C 1
ATOM 711 O O . ASP A 1 99 ? 14.287 -0.619 6.847 1.00 76.25 99 ASP A O 1
ATOM 715 N N . GLY A 1 100 ? 12.122 -0.874 6.337 1.00 78.75 100 GLY A N 1
ATOM 716 C CA . GLY A 1 100 ? 11.687 -1.109 7.712 1.00 78.75 100 GLY A CA 1
ATOM 717 C C . GLY A 1 100 ? 11.848 -2.567 8.150 1.00 78.75 100 GLY A C 1
ATOM 718 O O . GLY A 1 100 ? 11.944 -3.459 7.317 1.00 78.75 100 GLY A O 1
ATOM 719 N N . ASP A 1 101 ? 11.830 -2.809 9.459 1.00 83.88 101 ASP A N 1
ATOM 720 C CA . ASP A 1 101 ? 12.076 -4.107 10.109 1.00 83.88 101 ASP A CA 1
ATOM 721 C C . ASP A 1 101 ? 10.846 -4.669 10.849 1.00 83.88 101 ASP A C 1
ATOM 723 O O . ASP A 1 101 ? 10.951 -5.618 11.622 1.00 83.88 101 ASP A O 1
ATOM 727 N N . ARG A 1 102 ? 9.662 -4.077 10.644 1.00 83.69 102 ARG A N 1
ATOM 728 C CA . ARG A 1 102 ? 8.440 -4.383 11.412 1.00 83.69 102 ARG A CA 1
ATOM 729 C C . ARG A 1 102 ? 7.373 -5.126 10.619 1.00 83.69 102 ARG A C 1
ATOM 731 O O . ARG A 1 102 ? 6.212 -5.089 11.007 1.00 83.69 102 ARG A O 1
ATOM 738 N N . TYR A 1 103 ? 7.730 -5.737 9.494 1.00 76.81 103 TYR A N 1
ATOM 739 C CA . TYR A 1 103 ? 6.771 -6.384 8.594 1.00 76.81 103 TYR A CA 1
ATOM 740 C C . TYR A 1 103 ? 6.481 -7.853 8.939 1.00 76.81 103 TYR A C 1
ATOM 742 O O . TYR A 1 103 ? 5.439 -8.370 8.535 1.00 76.81 103 TYR A O 1
ATOM 750 N N . ASP A 1 104 ? 7.348 -8.516 9.707 1.00 77.44 104 ASP A N 1
ATOM 751 C CA . ASP A 1 104 ? 7.184 -9.929 10.054 1.00 77.44 104 ASP A CA 1
ATOM 752 C C . ASP A 1 104 ? 5.895 -10.184 10.850 1.00 77.44 104 ASP A C 1
ATOM 754 O O . ASP A 1 104 ? 5.649 -9.596 11.906 1.00 77.44 104 ASP A O 1
ATOM 758 N N . GLY A 1 105 ? 5.052 -11.087 10.341 1.00 74.94 105 GLY A N 1
ATOM 759 C CA . GLY A 1 105 ? 3.779 -11.460 10.970 1.00 74.94 105 GLY A CA 1
ATOM 760 C C . GLY A 1 105 ? 2.669 -10.408 10.854 1.00 74.94 105 GLY A C 1
ATOM 761 O O . GLY A 1 105 ? 1.592 -10.587 11.434 1.00 74.94 105 GLY A O 1
ATOM 762 N N . VAL A 1 106 ? 2.892 -9.325 10.104 1.00 83.75 106 VAL A N 1
ATOM 763 C CA . VAL A 1 106 ? 1.870 -8.309 9.846 1.00 83.75 106 VAL A CA 1
ATOM 764 C C . VAL A 1 106 ? 0.831 -8.847 8.864 1.00 83.75 106 VAL A C 1
ATOM 766 O O . VAL A 1 106 ? 1.152 -9.467 7.855 1.00 83.75 106 VAL A O 1
ATOM 769 N N . ARG A 1 107 ? -0.451 -8.571 9.134 1.00 87.06 107 ARG A N 1
ATOM 770 C CA . ARG A 1 107 ? -1.539 -8.848 8.184 1.00 87.06 107 ARG A CA 1
ATOM 771 C C . ARG A 1 107 ? -1.580 -7.766 7.109 1.00 87.06 107 ARG A C 1
ATOM 773 O O . ARG A 1 107 ? -2.349 -6.809 7.231 1.00 87.06 107 ARG A O 1
ATOM 780 N N . PHE A 1 108 ? -0.724 -7.904 6.106 1.00 89.69 108 PHE A N 1
ATOM 781 C CA . PHE A 1 108 ? -0.705 -7.040 4.935 1.00 89.69 108 PHE A CA 1
ATOM 782 C C . PHE A 1 108 ? -0.847 -7.872 3.662 1.00 89.69 108 PHE A C 1
ATOM 784 O O . PHE A 1 108 ? -0.084 -8.811 3.459 1.00 89.69 108 PHE A O 1
ATOM 791 N N . GLU A 1 109 ? -1.812 -7.519 2.818 1.00 90.62 109 GLU A N 1
ATOM 792 C CA . GLU A 1 109 ? -2.090 -8.226 1.565 1.00 90.62 109 GLU A CA 1
ATOM 793 C C . GLU A 1 109 ? -1.589 -7.420 0.356 1.00 90.62 109 GLU A C 1
ATOM 795 O O . GLU A 1 109 ? -1.696 -6.198 0.302 1.00 90.62 109 GLU A O 1
ATOM 800 N N . ILE A 1 110 ? -1.034 -8.094 -0.639 1.00 87.69 110 ILE A N 1
ATOM 801 C CA . ILE A 1 110 ? -0.504 -7.501 -1.864 1.00 87.69 110 ILE A CA 1
ATOM 802 C C . ILE A 1 110 ? -1.284 -8.127 -3.008 1.00 87.69 110 ILE A C 1
ATOM 804 O O . ILE A 1 110 ? -1.177 -9.323 -3.268 1.00 87.69 110 ILE A O 1
ATOM 808 N N . HIS A 1 111 ? -2.105 -7.332 -3.682 1.00 88.81 111 HIS A N 1
ATOM 809 C CA . HIS A 1 111 ? -2.970 -7.805 -4.756 1.00 88.81 111 HIS A CA 1
ATOM 810 C C . HIS A 1 111 ? -2.453 -7.299 -6.092 1.00 88.81 111 HIS A C 1
ATOM 812 O O . HIS A 1 111 ? -2.401 -6.089 -6.321 1.00 88.81 111 HIS A O 1
ATOM 818 N N . LEU A 1 112 ? -2.106 -8.224 -6.983 1.00 85.44 112 LEU A N 1
ATOM 819 C CA . LEU A 1 112 ? -1.573 -7.901 -8.301 1.00 85.44 112 LEU A CA 1
ATOM 820 C C . LEU A 1 112 ? -2.427 -8.511 -9.402 1.00 85.44 112 LEU A C 1
ATOM 822 O O . LEU A 1 112 ? -2.764 -9.693 -9.374 1.00 85.44 112 LEU A O 1
ATOM 826 N N . ALA A 1 113 ? -2.740 -7.703 -10.402 1.00 83.62 113 ALA A N 1
ATOM 827 C CA . ALA A 1 113 ? -3.384 -8.123 -11.627 1.00 83.62 113 ALA A CA 1
ATOM 828 C C . ALA A 1 113 ? -2.350 -8.711 -12.599 1.00 83.62 113 ALA A C 1
ATOM 830 O O . ALA A 1 113 ? -1.369 -8.067 -12.973 1.00 83.62 113 ALA A O 1
ATOM 831 N N . ASN A 1 114 ? -2.591 -9.937 -13.058 1.00 78.25 114 ASN A N 1
ATOM 832 C CA . ASN A 1 114 ? -1.760 -10.566 -14.073 1.00 78.25 114 ASN A CA 1
ATOM 833 C C . ASN A 1 114 ? -1.810 -9.759 -15.381 1.00 78.25 114 ASN A C 1
ATOM 835 O O . ASN A 1 114 ? -2.890 -9.512 -15.930 1.00 78.25 114 ASN A O 1
ATOM 839 N N . GLY A 1 115 ? -0.634 -9.391 -15.888 1.00 74.06 115 GLY A N 1
ATOM 840 C CA . GLY A 1 115 ? -0.478 -8.556 -17.078 1.00 74.06 115 GLY A CA 1
ATOM 841 C C . GLY A 1 115 ? -0.587 -7.050 -16.824 1.00 74.06 115 GLY A C 1
ATOM 842 O O . GLY A 1 115 ? -0.552 -6.291 -17.789 1.00 74.06 115 GLY A O 1
ATOM 843 N N . ASP A 1 116 ? -0.719 -6.599 -15.571 1.00 77.62 116 ASP A N 1
ATOM 844 C CA . ASP A 1 116 ? -0.640 -5.174 -15.245 1.00 77.62 116 ASP A CA 1
ATOM 845 C C . ASP A 1 116 ? 0.744 -4.614 -15.640 1.00 77.62 116 ASP A C 1
ATOM 847 O O . ASP A 1 116 ? 1.770 -5.120 -15.175 1.00 77.62 116 ASP A O 1
ATOM 851 N N . PRO A 1 117 ? 0.812 -3.569 -16.487 1.00 74.75 117 PRO A N 1
ATOM 852 C CA . PRO A 1 117 ? 2.081 -3.073 -17.006 1.00 74.75 117 PRO A CA 1
ATOM 853 C C . PRO A 1 117 ? 2.978 -2.451 -15.928 1.00 74.75 117 PRO A C 1
ATOM 855 O O . PRO A 1 117 ? 4.193 -2.471 -16.095 1.00 74.75 117 PRO A O 1
ATOM 858 N N . VAL A 1 118 ? 2.429 -1.927 -14.826 1.00 76.31 118 VAL A N 1
ATOM 859 C CA . VAL A 1 118 ? 3.209 -1.387 -13.700 1.00 76.31 118 VAL A CA 1
ATOM 860 C C . VAL A 1 118 ? 3.833 -2.515 -12.897 1.00 76.31 118 VAL A C 1
ATOM 862 O O . VAL A 1 118 ? 5.031 -2.477 -12.615 1.00 76.31 118 VAL A O 1
ATOM 865 N N . SER A 1 119 ? 3.047 -3.543 -12.580 1.00 73.44 119 SER A N 1
ATOM 866 C CA . SER A 1 119 ? 3.551 -4.716 -11.868 1.00 73.44 119 SER A CA 1
ATOM 867 C C . SER A 1 119 ? 4.569 -5.494 -12.709 1.00 73.44 119 SER A C 1
ATOM 869 O O . SER A 1 119 ? 5.591 -5.925 -12.179 1.00 73.44 119 SER A O 1
ATOM 871 N N . CYS A 1 120 ? 4.356 -5.637 -14.021 1.00 69.31 120 CYS A N 1
ATOM 872 C CA . CYS A 1 120 ? 5.2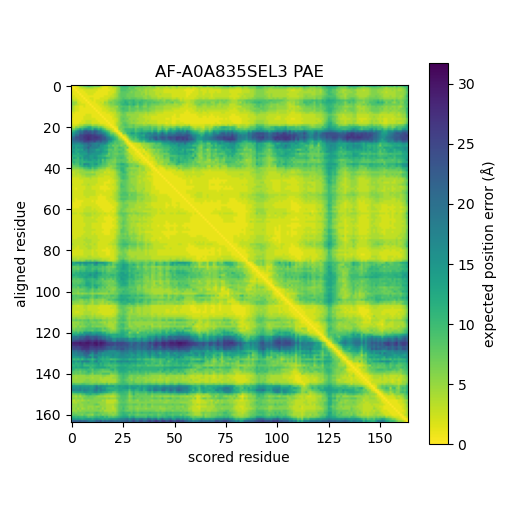99 -6.321 -14.914 1.00 69.31 120 CYS A CA 1
ATOM 873 C C . CYS A 1 120 ? 6.605 -5.537 -15.133 1.00 69.31 120 CYS A C 1
ATOM 875 O O . CYS A 1 120 ? 7.673 -6.128 -15.254 1.00 69.31 120 CYS A O 1
ATOM 877 N N . MET A 1 121 ? 6.545 -4.207 -15.192 1.00 66.31 121 MET A N 1
ATOM 878 C CA . MET A 1 121 ? 7.701 -3.360 -15.505 1.00 66.31 121 MET A CA 1
ATOM 879 C C . MET A 1 121 ? 8.780 -3.379 -14.423 1.00 66.31 121 MET A C 1
ATOM 881 O O . MET A 1 121 ? 9.968 -3.411 -14.735 1.00 66.31 121 MET A O 1
ATOM 885 N N . CYS A 1 122 ? 8.376 -3.364 -13.158 1.00 62.06 122 CYS A N 1
ATOM 886 C CA . CYS A 1 122 ? 9.306 -3.453 -12.038 1.00 62.06 122 CYS A CA 1
ATOM 887 C C . CYS A 1 122 ? 9.700 -4.903 -11.715 1.00 62.06 122 CYS A C 1
ATOM 889 O O . CYS A 1 122 ? 10.451 -5.137 -10.773 1.00 62.06 122 CYS A O 1
ATOM 891 N N . ASN A 1 123 ? 9.250 -5.865 -12.533 1.00 59.50 123 ASN A N 1
ATOM 892 C CA . ASN A 1 123 ? 9.634 -7.264 -12.436 1.00 59.50 123 ASN A CA 1
ATOM 893 C C . ASN A 1 123 ? 9.825 -7.930 -13.821 1.00 59.50 123 ASN A C 1
ATOM 895 O O . ASN A 1 123 ? 9.049 -8.805 -14.213 1.00 59.50 123 ASN A O 1
ATOM 899 N N . PRO A 1 124 ? 10.873 -7.556 -14.580 1.00 43.38 124 PRO A N 1
ATOM 900 C CA . PRO A 1 124 ? 11.113 -8.097 -15.919 1.00 43.38 124 PRO A CA 1
ATOM 901 C C . PRO A 1 124 ? 11.593 -9.565 -15.932 1.00 43.38 124 PRO A C 1
ATOM 903 O O . P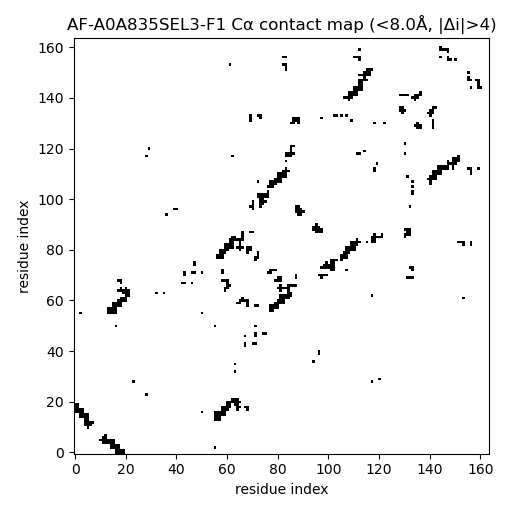RO A 1 124 ? 11.824 -10.109 -17.009 1.00 43.38 124 PRO A O 1
ATOM 906 N N . GLY A 1 125 ? 11.760 -10.207 -14.765 1.00 43.50 125 GLY A N 1
ATOM 907 C CA . GLY A 1 125 ? 12.307 -11.563 -14.623 1.00 43.50 125 GLY A CA 1
ATOM 908 C C . GLY A 1 125 ? 11.472 -12.545 -13.796 1.00 43.50 125 GLY A C 1
ATOM 909 O O . GLY A 1 125 ? 11.830 -13.719 -13.757 1.00 43.50 125 GLY A O 1
ATOM 910 N N . ALA A 1 126 ? 10.371 -12.132 -13.164 1.00 37.53 126 ALA A N 1
ATOM 911 C CA . ALA A 1 126 ? 9.573 -13.029 -12.341 1.00 37.53 126 ALA A CA 1
ATOM 912 C C . ALA A 1 126 ? 8.109 -13.090 -12.801 1.00 37.53 126 ALA A C 1
ATOM 914 O 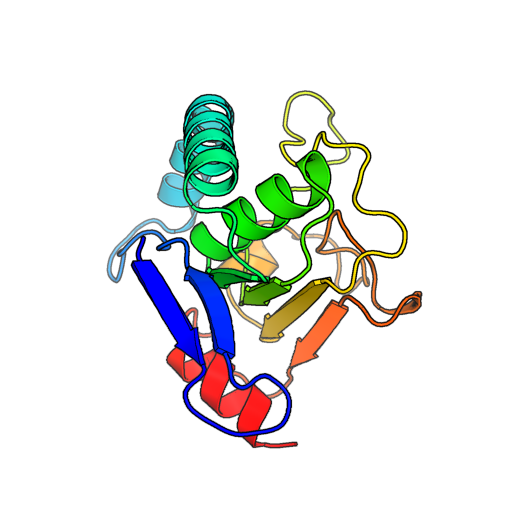O . ALA A 1 126 ? 7.230 -12.378 -12.329 1.00 37.53 126 ALA A O 1
ATOM 915 N N . GLY A 1 127 ? 7.823 -14.135 -13.573 1.00 37.62 127 GLY A N 1
ATOM 916 C CA . GLY A 1 127 ? 6.696 -15.009 -13.233 1.00 37.62 127 GLY A CA 1
ATOM 917 C C . GLY A 1 127 ? 6.964 -15.789 -11.931 1.00 37.62 127 GLY A C 1
ATOM 918 O O . GLY A 1 127 ? 6.685 -16.980 -11.862 1.00 37.62 127 GLY A O 1
ATOM 919 N N . GLY A 1 128 ? 7.587 -15.143 -10.941 1.00 39.81 128 GLY A N 1
ATOM 920 C CA . GLY A 1 128 ? 8.078 -15.691 -9.683 1.00 39.81 128 GLY A CA 1
ATOM 921 C C . GLY A 1 128 ? 7.588 -14.819 -8.528 1.00 39.81 128 GLY A C 1
ATOM 922 O O . GLY A 1 128 ? 7.445 -13.608 -8.659 1.00 39.81 128 GLY A O 1
ATOM 923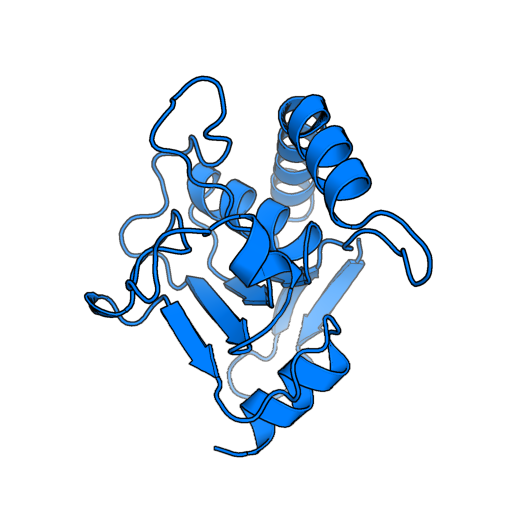 N N . ALA A 1 129 ? 7.274 -15.483 -7.429 1.00 47.00 129 ALA A N 1
ATOM 924 C CA . ALA A 1 129 ? 6.346 -15.119 -6.364 1.00 47.00 129 ALA A CA 1
ATOM 925 C C . ALA A 1 129 ? 6.692 -13.911 -5.461 1.00 47.00 129 ALA A C 1
ATOM 927 O O . ALA A 1 129 ? 6.019 -13.729 -4.446 1.00 47.00 129 ALA A O 1
ATOM 928 N N . ASP A 1 130 ? 7.682 -13.085 -5.805 1.00 54.22 130 ASP A N 1
ATOM 929 C CA . ASP A 1 130 ? 8.278 -12.106 -4.884 1.00 54.22 130 ASP A CA 1
ATOM 930 C C . ASP A 1 130 ? 8.124 -10.668 -5.413 1.00 54.22 130 ASP A C 1
ATOM 932 O O . ASP A 1 130 ? 9.060 -10.056 -5.923 1.00 54.22 130 ASP A O 1
ATOM 936 N N . HIS A 1 131 ? 6.907 -10.120 -5.325 1.00 59.09 131 HIS A N 1
ATOM 937 C CA . HIS A 1 131 ? 6.596 -8.727 -5.707 1.00 59.09 131 HIS A CA 1
ATOM 938 C C . HIS A 1 131 ? 6.453 -7.768 -4.515 1.00 59.09 131 HIS A C 1
ATOM 940 O O . HIS A 1 131 ? 6.184 -6.580 -4.704 1.00 59.09 131 HIS A O 1
ATOM 946 N N . GLY A 1 132 ? 6.604 -8.278 -3.295 1.00 59.78 132 GLY A N 1
ATOM 947 C CA . GLY A 1 132 ? 6.374 -7.550 -2.055 1.00 59.78 132 GLY A CA 1
ATOM 948 C C . GLY A 1 132 ? 7.581 -7.563 -1.134 1.00 59.78 132 GLY A C 1
ATOM 949 O O . GLY A 1 132 ? 8.352 -8.516 -1.123 1.00 59.78 132 GLY A O 1
ATOM 950 N N . HIS A 1 133 ? 7.718 -6.522 -0.312 1.00 65.00 133 HIS A N 1
ATOM 951 C CA . HIS A 1 133 ? 8.680 -6.548 0.797 1.00 65.00 133 HIS A CA 1
ATOM 952 C C . HIS A 1 133 ? 8.138 -7.279 2.031 1.00 65.00 133 HIS A C 1
ATOM 954 O O . HIS A 1 133 ? 8.898 -7.840 2.807 1.00 65.00 133 HIS A O 1
ATOM 960 N N . ILE A 1 134 ? 6.818 -7.245 2.228 1.00 68.31 134 ILE A N 1
ATOM 961 C CA . ILE A 1 134 ? 6.173 -7.727 3.458 1.00 68.31 134 ILE A CA 1
ATOM 962 C C . ILE A 1 134 ? 5.866 -9.228 3.390 1.00 68.31 134 ILE A C 1
ATOM 964 O O . ILE A 1 134 ? 5.705 -9.878 4.421 1.00 68.31 134 ILE A O 1
ATOM 968 N N . GLY A 1 135 ? 5.799 -9.806 2.190 1.00 65.81 135 GLY A N 1
ATOM 969 C CA . GLY A 1 135 ? 5.547 -11.230 2.041 1.00 65.81 135 GLY A CA 1
ATOM 970 C C . GLY A 1 135 ? 5.527 -11.725 0.604 1.00 65.81 135 GLY A C 1
ATOM 971 O O . GLY A 1 135 ? 5.693 -10.957 -0.343 1.00 65.81 135 GLY A O 1
ATOM 972 N N . SER A 1 136 ? 5.325 -13.032 0.481 1.00 67.69 136 SER A N 1
ATOM 973 C CA . SER A 1 136 ? 5.361 -13.803 -0.761 1.00 67.69 136 SER A CA 1
ATOM 974 C C . SER A 1 136 ? 4.053 -14.577 -0.946 1.00 67.69 136 SER A C 1
ATOM 976 O O . SER A 1 136 ? 3.119 -14.477 -0.145 1.00 67.69 136 SER A O 1
ATOM 978 N N . ILE A 1 137 ? 3.959 -15.373 -2.013 1.00 66.62 137 ILE A N 1
ATOM 979 C CA . ILE A 1 137 ? 2.835 -16.310 -2.180 1.00 66.62 137 ILE A CA 1
ATOM 980 C C . ILE A 1 137 ? 2.834 -17.353 -1.049 1.00 66.62 137 ILE A C 1
ATOM 982 O O . ILE A 1 137 ? 1.769 -17.731 -0.563 1.00 66.62 137 ILE A O 1
ATOM 986 N N . ASP A 1 138 ? 4.013 -17.774 -0.584 1.00 68.12 138 ASP A N 1
ATOM 987 C CA . ASP A 1 138 ? 4.163 -18.871 0.380 1.00 68.12 138 ASP A CA 1
ATOM 988 C C . ASP A 1 138 ? 3.599 -18.535 1.765 1.00 68.12 138 ASP A C 1
ATOM 990 O O . ASP A 1 138 ? 3.106 -19.418 2.467 1.00 68.12 138 ASP A O 1
ATOM 994 N N . ASN A 1 139 ? 3.635 -17.258 2.161 1.00 69.88 139 ASN A N 1
ATOM 995 C CA . ASN A 1 139 ? 3.027 -16.795 3.410 1.00 69.88 139 ASN A CA 1
ATOM 996 C C . ASN A 1 139 ? 1.601 -16.240 3.226 1.00 69.88 139 ASN A C 1
ATOM 998 O O . ASN A 1 139 ? 1.004 -15.753 4.187 1.00 69.88 139 ASN A O 1
ATOM 1002 N N . GLY A 1 140 ? 1.047 -16.336 2.011 1.00 74.75 140 GLY A N 1
ATOM 1003 C CA . GLY A 1 140 ? -0.302 -15.890 1.666 1.00 74.75 140 GLY A CA 1
ATOM 1004 C C . GLY A 1 140 ? -0.484 -14.371 1.604 1.00 74.75 140 GLY A C 1
ATOM 1005 O O . GLY A 1 140 ? -1.613 -13.917 1.430 1.00 74.75 140 GLY A O 1
ATOM 1006 N N . ALA A 1 141 ? 0.588 -13.583 1.742 1.00 80.44 141 ALA A N 1
ATOM 1007 C CA . ALA A 1 141 ? 0.514 -12.129 1.648 1.00 80.44 141 ALA A CA 1
ATOM 1008 C C . ALA A 1 141 ? 0.364 -11.661 0.196 1.00 80.44 141 ALA A C 1
ATOM 1010 O O . ALA A 1 141 ? -0.287 -10.649 -0.041 1.00 80.44 141 ALA A O 1
ATOM 1011 N N . LEU A 1 142 ? 0.937 -12.380 -0.777 1.00 83.56 142 LEU A N 1
ATOM 1012 C CA . LEU A 1 142 ? 0.830 -12.037 -2.197 1.00 83.56 142 LEU A CA 1
ATOM 1013 C C . LEU A 1 142 ? -0.283 -12.827 -2.892 1.00 83.56 142 LEU A C 1
ATOM 1015 O O . LEU A 1 142 ? -0.263 -14.057 -2.927 1.00 83.56 142 LEU A O 1
ATOM 1019 N N . VAL A 1 143 ? -1.209 -12.110 -3.530 1.00 85.62 143 VAL A N 1
ATOM 1020 C CA . VAL A 1 143 ? -2.321 -12.678 -4.295 1.00 85.62 143 VAL A CA 1
ATOM 1021 C C . VAL A 1 143 ? -2.277 -12.180 -5.737 1.00 85.62 143 VAL A C 1
ATOM 1023 O O . VAL A 1 143 ? -2.466 -10.993 -6.014 1.00 85.62 143 VAL A O 1
ATOM 1026 N N . TRP A 1 144 ? -2.094 -13.116 -6.668 1.00 83.69 144 TRP A N 1
ATOM 1027 C CA . TRP A 1 144 ? -2.223 -12.862 -8.101 1.00 83.69 144 TRP A CA 1
ATOM 1028 C C . TRP A 1 144 ? -3.654 -13.074 -8.577 1.00 83.69 144 TRP A C 1
ATOM 1030 O O . TRP A 1 144 ? -4.265 -14.115 -8.336 1.00 83.69 144 TRP A O 1
ATOM 1040 N N . HIS A 1 145 ? -4.163 -12.096 -9.315 1.00 84.38 145 HIS A N 1
ATOM 1041 C CA . HIS A 1 145 ? -5.490 -12.118 -9.906 1.00 84.38 145 HIS A CA 1
ATOM 1042 C C . HIS A 1 145 ? -5.367 -12.283 -11.416 1.00 84.38 145 HIS A C 1
ATOM 1044 O O . HIS A 1 145 ? -4.741 -11.476 -12.102 1.00 84.38 145 HIS A O 1
ATOM 1050 N N . TYR A 1 146 ? -5.959 -13.345 -11.951 1.00 77.19 146 TYR A N 1
ATOM 1051 C CA . TYR A 1 146 ? -5.903 -13.671 -13.376 1.00 77.19 146 TYR A CA 1
ATOM 1052 C C . TYR A 1 146 ? -7.098 -13.061 -14.131 1.00 77.19 146 TYR A C 1
ATOM 1054 O O . TYR A 1 146 ? -8.069 -12.624 -13.521 1.00 77.19 146 TYR A O 1
ATOM 1062 N N . ASN A 1 147 ? -7.028 -13.003 -15.466 1.00 69.44 147 ASN A N 1
ATOM 1063 C CA . ASN A 1 147 ? -8.062 -12.423 -16.348 1.00 69.44 147 ASN A CA 1
ATOM 1064 C C . ASN A 1 147 ? -8.283 -10.901 -16.218 1.00 69.44 147 ASN A C 1
ATOM 1066 O O . ASN A 1 147 ? -9.381 -10.400 -16.452 1.00 69.44 147 ASN A O 1
ATOM 1070 N N . CYS A 1 148 ? -7.230 -10.144 -15.907 1.00 65.81 148 CYS A N 1
ATOM 1071 C CA . CYS A 1 148 ? -7.309 -8.696 -15.674 1.00 65.81 148 CYS A CA 1
ATOM 1072 C C . CYS A 1 148 ? -7.153 -7.817 -16.934 1.00 65.81 148 CYS A C 1
ATOM 1074 O O . CYS A 1 148 ? -7.089 -6.598 -16.834 1.00 65.81 148 CYS A O 1
ATOM 1076 N N . GLY A 1 149 ? -7.066 -8.392 -18.137 1.00 65.38 149 GLY A N 1
ATOM 1077 C CA . GLY A 1 149 ? -7.084 -7.620 -19.392 1.00 65.38 149 GLY A CA 1
ATOM 1078 C C . GLY A 1 149 ? -5.879 -6.699 -19.655 1.00 65.38 149 GLY A C 1
ATOM 1079 O O . GLY A 1 149 ? -5.932 -5.908 -20.592 1.00 65.38 149 GLY A O 1
ATOM 1080 N N . GLY A 1 150 ? -4.801 -6.791 -18.868 1.00 68.94 150 GLY A N 1
ATOM 1081 C CA . GLY A 1 150 ? -3.538 -6.082 -19.117 1.00 68.94 150 GLY A CA 1
ATOM 1082 C C . GLY A 1 150 ? -3.575 -4.561 -18.912 1.00 68.94 150 GLY A C 1
ATOM 1083 O O . GLY A 1 150 ? -2.757 -3.839 -19.479 1.00 68.94 150 GLY A O 1
ATOM 1084 N N . GLN A 1 151 ? -4.543 -4.055 -18.146 1.00 76.19 151 GLN A N 1
ATOM 1085 C CA . GLN A 1 151 ? -4.730 -2.627 -17.881 1.00 76.19 151 GLN A CA 1
ATOM 1086 C C . GLN A 1 151 ? -4.297 -2.260 -16.456 1.00 76.19 151 GLN A C 1
ATOM 1088 O O . GLN A 1 151 ? -4.506 -3.036 -15.528 1.00 76.19 151 GLN A O 1
ATOM 1093 N N . HIS A 1 152 ? -3.745 -1.053 -16.285 1.00 77.50 152 HIS A N 1
ATOM 1094 C CA . HIS A 1 152 ? -3.370 -0.511 -14.977 1.00 77.50 152 HIS A CA 1
ATOM 1095 C C . HIS A 1 152 ? -4.456 0.422 -14.434 1.00 77.50 152 HIS A C 1
ATOM 1097 O O . HIS A 1 152 ? -4.526 1.595 -14.804 1.00 77.50 152 HIS A O 1
ATOM 1103 N N . GLY A 1 153 ? -5.319 -0.099 -13.562 1.00 81.19 153 GLY A N 1
ATOM 1104 C CA . GLY A 1 153 ? -6.412 0.663 -12.966 1.00 81.19 153 GLY A CA 1
ATOM 1105 C C . GLY A 1 153 ? -7.031 -0.038 -11.761 1.00 81.19 153 GLY A C 1
ATOM 1106 O O . GLY A 1 153 ? -7.120 -1.265 -11.707 1.00 81.19 153 GLY A O 1
ATOM 1107 N N . ILE A 1 154 ? -7.503 0.747 -10.789 1.00 83.44 154 ILE A N 1
ATOM 1108 C CA . ILE A 1 154 ? -8.159 0.192 -9.599 1.00 83.44 154 ILE A CA 1
ATOM 1109 C C . ILE A 1 154 ? -9.493 -0.485 -9.945 1.00 83.44 154 ILE A C 1
ATOM 1111 O O . ILE A 1 154 ? -9.890 -1.440 -9.290 1.00 83.44 154 ILE A O 1
ATOM 1115 N N . ASP A 1 155 ? -10.173 -0.048 -11.005 1.00 82.31 155 ASP A N 1
ATOM 1116 C CA . ASP A 1 155 ? -11.401 -0.669 -11.506 1.00 82.31 155 ASP A CA 1
ATOM 1117 C C . ASP A 1 155 ? -11.155 -2.074 -12.079 1.00 82.31 155 ASP A C 1
ATOM 1119 O O . ASP A 1 155 ? -12.005 -2.956 -11.945 1.00 82.31 155 ASP A O 1
ATOM 1123 N N . VAL A 1 156 ? -9.983 -2.299 -12.676 1.00 80.06 156 VAL A N 1
ATOM 1124 C CA . VAL A 1 156 ? -9.537 -3.612 -13.156 1.00 80.06 156 VAL A CA 1
ATOM 1125 C C . VAL A 1 156 ? -9.320 -4.544 -11.970 1.00 80.06 156 VAL A C 1
ATOM 1127 O O . VAL A 1 156 ? -9.849 -5.653 -11.944 1.00 80.06 156 VAL A O 1
ATOM 1130 N N . MET A 1 157 ? -8.610 -4.058 -10.952 1.00 83.62 157 MET A N 1
ATOM 1131 C CA . MET A 1 157 ? -8.355 -4.800 -9.720 1.00 83.62 157 MET A CA 1
ATOM 1132 C C . MET A 1 157 ? -9.657 -5.172 -8.998 1.00 83.62 157 MET A C 1
ATOM 1134 O O . MET A 1 157 ? -9.839 -6.314 -8.584 1.00 83.62 157 MET A O 1
ATOM 1138 N N . LEU A 1 158 ? -10.603 -4.232 -8.897 1.00 82.88 158 LEU A N 1
ATOM 1139 C CA . LEU A 1 158 ? -11.913 -4.487 -8.298 1.00 82.88 158 LEU A CA 1
ATOM 1140 C C . LEU A 1 158 ? -12.699 -5.548 -9.073 1.00 82.88 158 LEU A C 1
ATOM 1142 O O . LEU A 1 158 ? -13.335 -6.401 -8.458 1.00 82.88 158 LEU A O 1
ATOM 1146 N N . ARG A 1 159 ? -12.658 -5.532 -10.410 1.00 80.94 159 ARG A N 1
ATOM 1147 C CA . ARG A 1 159 ? -13.275 -6.594 -11.220 1.00 80.94 159 ARG A CA 1
ATOM 1148 C C . ARG A 1 159 ? -12.630 -7.948 -10.952 1.00 80.94 159 ARG A C 1
ATOM 1150 O O . ARG A 1 159 ? -13.340 -8.938 -10.836 1.00 80.94 159 ARG A O 1
ATOM 1157 N N . ALA A 1 160 ? -11.310 -7.981 -10.823 1.00 77.25 160 ALA A N 1
ATOM 1158 C CA . ALA A 1 160 ? -10.576 -9.215 -10.604 1.00 77.25 160 ALA A CA 1
ATOM 1159 C C . ALA A 1 160 ? -10.865 -9.841 -9.229 1.00 77.25 160 ALA A C 1
ATOM 1161 O O . ALA A 1 160 ? -11.115 -11.039 -9.150 1.00 77.25 160 ALA A O 1
ATOM 1162 N N . ILE A 1 161 ? -10.931 -9.023 -8.172 1.00 80.62 161 ILE A N 1
ATOM 1163 C CA . ILE A 1 161 ? -11.256 -9.475 -6.807 1.00 80.62 161 ILE A CA 1
ATOM 1164 C C . ILE A 1 161 ? -12.693 -10.006 -6.715 1.00 80.62 161 ILE A C 1
ATOM 1166 O O . ILE A 1 161 ? -12.934 -10.992 -6.029 1.00 80.62 161 ILE A O 1
ATOM 1170 N N . ASN A 1 162 ? -13.650 -9.377 -7.402 1.00 75.62 162 ASN A N 1
ATOM 1171 C CA . ASN A 1 162 ? -15.068 -9.757 -7.327 1.00 75.62 162 ASN A CA 1
ATOM 1172 C C . ASN A 1 162 ? -15.436 -11.016 -8.135 1.00 75.62 162 ASN A C 1
ATOM 1174 O O . ASN A 1 162 ? -16.581 -11.454 -8.065 1.00 75.62 162 ASN A O 1
ATOM 1178 N N . ASN A 1 163 ? -14.507 -11.581 -8.911 1.00 63.41 163 ASN A N 1
ATOM 1179 C CA . ASN A 1 163 ? -14.724 -12.812 -9.679 1.00 63.41 163 ASN A CA 1
ATOM 1180 C C . ASN A 1 163 ? -14.327 -14.091 -8.905 1.00 63.41 163 ASN A C 1
ATOM 1182 O O . ASN A 1 163 ? -14.197 -15.148 -9.524 1.00 63.41 163 ASN A O 1
ATOM 1186 N N . TRP A 1 164 ? -14.121 -13.986 -7.587 1.00 48.88 164 TRP A N 1
ATOM 1187 C CA . TRP A 1 164 ? -13.842 -15.095 -6.666 1.00 48.88 164 TRP A CA 1
ATOM 1188 C C . TRP A 1 164 ? -15.093 -15.546 -5.910 1.00 48.88 164 TRP A C 1
ATOM 1190 O O . TRP A 1 164 ? -15.881 -14.668 -5.487 1.00 48.88 164 TRP A O 1
#

Sequence (164 aa):
MAVYKVKAGRHAGATILAFEGTNSYTHGIQDLIGVAFARFGPIARVACDIYNSVRPTYVTGHSLGGCIAEVVCSRSGCGGASFNAPGPWSPNPATCIADGDRYDGVRFEIHLANGDPVSCMCNPGAGGADHGHIGSIDNGALVWHYNCGGQHGIDVMLRAINNW

Organism: Chlamydomonas incerta (NCBI:txid51695)

pLDDT: mean 78.43, std 14.9, range [37.53, 97.81]

InterPro domains:
  IPR029058 Alpha/Beta hydrolase fold [SSF53474] (10-151)

Secondary structure (DSSP, 8-state):
-EEEE--SSTTTT-EEEEEP----SSS-HHHHHHHHHHTHHHHHHHHHHHHHHH--SEEEEETHHHHHHHHHHHHH---EEEES---S--SSTTT-----S--TT--EEEEEETT-HHHHHT-TT-SSS---SS--TTTT-EEEE---TT--SHHHHHHHHTT-